Protein AF-A0A3E0R1L8-F1 (afdb_monomer_lite)

Radius of gyration: 11.83 Å; chains: 1; bounding box: 28×14×35 Å

Secondary structure (DSSP, 8-state):
-HHHHTTT--HHHHHHHHHHHHHHHHGGGTTHHHHHHHHHHHHHHHHHHHHHTT-

Foldseek 3Di:
DLVVQQVPPDDLLSVLRSQLVVLVVCQVPPPPVNSVVSSVVSVVVNVCVVVVVVD

pLDDT: mean 89.89, std 11.57, range [42.84, 98.5]

Sequence (55 aa):
AIESATVGLTGGLAYNTGAAIKYLWRWSRKGGAEDLRKARWYVDRLIAEVEGAAG

Structure (mmCIF, N/CA/C/O backbone):
data_AF-A0A3E0R1L8-F1
#
_entry.id   AF-A0A3E0R1L8-F1
#
loop_
_atom_site.group_PDB
_atom_site.id
_atom_site.type_symbol
_atom_site.label_atom_id
_atom_site.label_alt_id
_atom_site.label_comp_id
_atom_site.label_asym_id
_atom_site.label_entity_id
_atom_site.label_seq_id
_atom_site.pdbx_PDB_ins_code
_atom_site.Cartn_x
_atom_site.Cartn_y
_atom_site.Cartn_z
_atom_site.occupancy
_atom_site.B_iso_or_equiv
_atom_site.auth_seq_id
_atom_site.auth_comp_id
_atom_site.auth_asym_id
_atom_site.auth_atom_id
_atom_site.pdbx_PDB_model_num
ATOM 1 N N . ALA A 1 1 ? -10.316 1.683 -12.381 1.00 66.88 1 ALA A N 1
ATOM 2 C CA . ALA A 1 1 ? -9.667 0.528 -11.718 1.00 66.88 1 ALA A CA 1
ATOM 3 C C . ALA A 1 1 ? -9.428 0.792 -1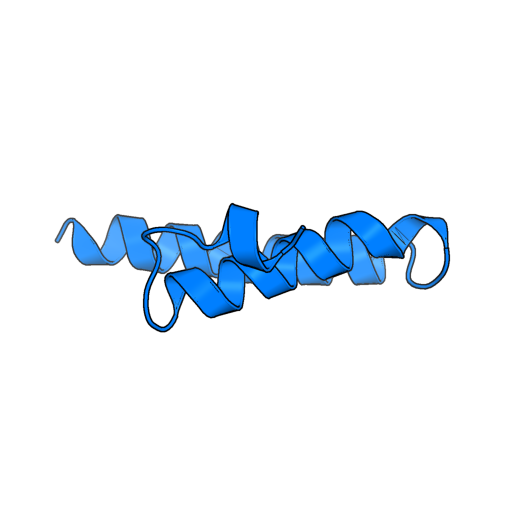0.232 1.00 66.88 1 ALA A C 1
ATOM 5 O O . ALA A 1 1 ? -10.073 0.137 -9.432 1.00 66.88 1 ALA A O 1
ATOM 6 N N . ILE A 1 2 ? -8.586 1.765 -9.847 1.00 73.25 2 ILE A N 1
ATOM 7 C CA . ILE A 1 2 ? -8.350 2.074 -8.419 1.00 73.25 2 ILE A CA 1
ATOM 8 C C . ILE A 1 2 ? -9.625 2.569 -7.722 1.00 73.25 2 ILE A C 1
ATOM 10 O O . ILE A 1 2 ? -9.929 2.088 -6.643 1.00 73.25 2 ILE A O 1
ATOM 14 N N . GLU A 1 3 ? -10.411 3.425 -8.380 1.00 69.50 3 GLU A N 1
ATOM 15 C CA . GLU A 1 3 ? -11.695 3.920 -7.853 1.00 69.50 3 GLU A CA 1
ATOM 16 C C . GLU A 1 3 ? -12.655 2.784 -7.463 1.00 69.50 3 GLU A C 1
ATOM 18 O O . GLU A 1 3 ? -13.208 2.789 -6.369 1.00 69.50 3 GLU A O 1
ATOM 23 N N . SER A 1 4 ? -12.763 1.750 -8.309 1.00 77.31 4 SER A N 1
ATOM 24 C CA . SER A 1 4 ? -13.583 0.563 -8.030 1.00 77.31 4 SER A CA 1
ATOM 25 C C . SER A 1 4 ? -13.053 -0.262 -6.857 1.00 77.31 4 SER A C 1
ATOM 27 O O . SER A 1 4 ? -13.840 -0.894 -6.165 1.00 77.31 4 SER A O 1
ATOM 29 N N . ALA A 1 5 ? -11.737 -0.276 -6.640 1.00 75.19 5 ALA A N 1
ATOM 30 C CA . ALA A 1 5 ? -11.117 -1.009 -5.540 1.00 75.19 5 ALA A CA 1
ATOM 31 C C . ALA A 1 5 ? -11.199 -0.262 -4.198 1.00 75.19 5 ALA A C 1
ATOM 33 O O . ALA A 1 5 ? -10.875 -0.832 -3.162 1.00 75.19 5 ALA A O 1
ATOM 34 N N . THR A 1 6 ? -11.621 1.005 -4.213 1.00 84.31 6 THR A N 1
ATOM 35 C CA . THR A 1 6 ? -11.811 1.834 -3.015 1.00 84.31 6 THR A CA 1
ATOM 36 C C . THR A 1 6 ? -13.283 2.092 -2.687 1.00 84.31 6 THR A C 1
ATOM 38 O O . THR A 1 6 ? -13.569 2.829 -1.749 1.00 84.31 6 THR A O 1
ATOM 41 N N . VAL A 1 7 ? -14.227 1.510 -3.437 1.00 85.31 7 VAL A N 1
ATOM 42 C CA . VAL A 1 7 ? -15.668 1.655 -3.169 1.00 85.31 7 VAL A CA 1
ATOM 43 C C . VAL A 1 7 ? -15.990 1.126 -1.770 1.00 85.31 7 VAL A C 1
ATOM 45 O O . VAL A 1 7 ? -15.636 0.001 -1.431 1.00 85.31 7 VAL A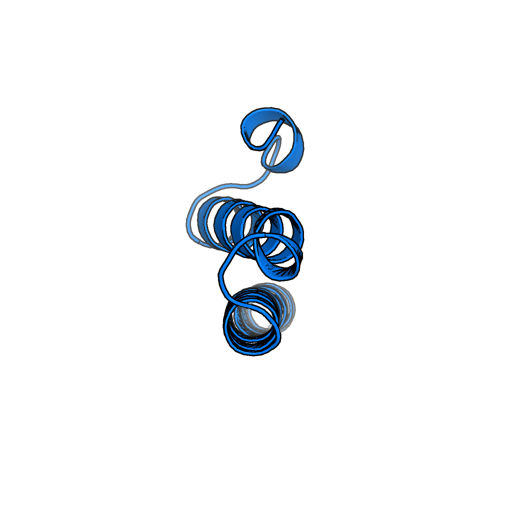 O 1
ATOM 48 N N . GLY A 1 8 ? -16.656 1.950 -0.957 1.00 84.06 8 GLY A N 1
ATOM 49 C CA . GLY A 1 8 ? -17.015 1.620 0.427 1.00 84.06 8 GLY A CA 1
ATOM 50 C C . GLY A 1 8 ? -15.897 1.838 1.452 1.00 84.06 8 GLY A C 1
ATOM 51 O O . GLY A 1 8 ? -16.162 1.770 2.648 1.00 84.06 8 GLY A O 1
ATOM 52 N N . LEU A 1 9 ? -14.676 2.157 1.011 1.00 89.38 9 LEU A N 1
ATOM 53 C CA . LEU A 1 9 ? -13.594 2.588 1.892 1.00 89.38 9 LEU A CA 1
ATOM 54 C C . LEU A 1 9 ? -13.598 4.113 2.009 1.00 89.38 9 LEU A C 1
ATOM 56 O O . LEU A 1 9 ? -13.844 4.826 1.036 1.00 89.38 9 LEU A O 1
ATOM 60 N N . THR A 1 10 ? -13.276 4.628 3.190 1.00 85.00 10 THR A N 1
ATOM 61 C CA . THR A 1 10 ? -13.164 6.069 3.444 1.00 85.00 10 THR A CA 1
ATOM 62 C C . THR A 1 10 ? -11.837 6.390 4.129 1.00 85.00 10 THR A C 1
ATOM 64 O O . THR A 1 10 ? -11.155 5.502 4.641 1.00 85.00 10 THR A O 1
ATOM 67 N N . GLY A 1 11 ? -11.423 7.659 4.083 1.00 87.50 11 GLY A N 1
ATOM 68 C CA . GLY A 1 11 ? -10.244 8.144 4.807 1.00 87.50 11 GLY A CA 1
ATOM 69 C C . GLY A 1 11 ? -8.950 7.368 4.517 1.00 87.50 11 GLY A C 1
ATOM 70 O O . GLY A 1 11 ? -8.569 7.171 3.357 1.00 87.50 11 GLY A O 1
ATOM 71 N N . GLY A 1 12 ? -8.266 6.954 5.590 1.00 88.12 12 GLY A N 1
ATOM 72 C CA . GLY A 1 12 ? -6.991 6.232 5.544 1.00 88.12 12 GLY A CA 1
ATOM 73 C C . GLY A 1 12 ? -7.081 4.909 4.786 1.00 88.12 12 GLY A C 1
ATOM 74 O O . GLY A 1 12 ? -6.231 4.636 3.934 1.00 88.12 12 GLY A O 1
ATOM 75 N N . LEU A 1 13 ? -8.164 4.154 4.992 1.00 91.25 13 LEU A N 1
ATOM 76 C CA . LEU A 1 13 ? -8.418 2.881 4.314 1.00 91.25 13 LEU A CA 1
ATOM 77 C C . LEU A 1 13 ? -8.469 3.024 2.787 1.00 91.25 13 LEU A C 1
ATOM 79 O O . LEU A 1 13 ? -7.827 2.250 2.072 1.00 91.25 13 LEU A O 1
ATOM 83 N N . ALA A 1 14 ? -9.177 4.032 2.267 1.00 92.81 14 ALA A N 1
ATOM 84 C CA . ALA A 1 14 ? -9.275 4.258 0.822 1.00 92.81 14 ALA A CA 1
ATOM 85 C C . ALA A 1 14 ? -7.915 4.632 0.212 1.00 92.81 14 ALA A C 1
ATOM 87 O O . ALA A 1 14 ? -7.497 4.071 -0.807 1.00 92.81 14 ALA A O 1
ATOM 88 N N . TYR A 1 15 ? -7.190 5.547 0.864 1.00 92.62 15 TYR A N 1
ATOM 89 C CA . TYR A 1 15 ? -5.880 5.996 0.399 1.00 92.62 15 TYR A CA 1
ATOM 90 C C . TYR A 1 15 ? -4.843 4.867 0.414 1.00 92.62 15 TYR A C 1
ATOM 92 O O . TYR A 1 15 ? -4.165 4.632 -0.593 1.00 92.62 15 TYR A O 1
ATOM 100 N N . ASN A 1 16 ? -4.737 4.145 1.533 1.00 94.88 16 ASN A N 1
ATOM 101 C CA . ASN A 1 16 ? -3.770 3.065 1.692 1.00 94.88 16 ASN A CA 1
ATOM 102 C C . ASN A 1 16 ? -4.060 1.919 0.707 1.00 94.88 16 ASN A C 1
ATOM 104 O O . ASN A 1 16 ? -3.131 1.412 0.075 1.00 94.88 16 ASN A O 1
ATOM 108 N N . THR A 1 17 ? -5.337 1.589 0.476 1.00 95.12 17 THR A N 1
ATOM 109 C CA . THR A 1 17 ? -5.754 0.577 -0.512 1.00 95.12 17 THR A CA 1
ATOM 110 C C . THR A 1 17 ? -5.354 0.972 -1.932 1.00 95.12 17 THR A C 1
ATOM 112 O O . THR A 1 17 ? -4.699 0.200 -2.639 1.00 95.12 17 THR A O 1
ATOM 115 N N . GLY A 1 18 ? -5.665 2.201 -2.355 1.00 95.12 18 GLY A N 1
ATOM 116 C CA . GLY A 1 18 ? -5.286 2.675 -3.686 1.00 95.12 18 GLY A CA 1
ATOM 117 C C . GLY A 1 18 ? -3.767 2.735 -3.884 1.00 95.12 18 GLY A C 1
ATOM 118 O O . GLY A 1 18 ? -3.250 2.369 -4.945 1.00 95.12 18 GLY A O 1
ATOM 119 N N . ALA A 1 19 ? -3.023 3.144 -2.855 1.00 96.00 19 ALA A N 1
ATOM 120 C CA . ALA A 1 19 ? -1.568 3.180 -2.904 1.00 96.00 19 ALA A CA 1
ATOM 121 C C . ALA A 1 19 ? -0.954 1.774 -2.999 1.00 96.00 19 ALA A C 1
ATOM 123 O O . ALA A 1 19 ? -0.081 1.567 -3.845 1.00 96.00 19 ALA A O 1
ATOM 124 N N . ALA A 1 20 ? -1.433 0.808 -2.209 1.00 96.81 20 ALA A N 1
ATOM 125 C CA . ALA A 1 20 ? -0.984 -0.581 -2.274 1.00 96.81 20 ALA A CA 1
ATOM 126 C C . ALA A 1 20 ? -1.177 -1.170 -3.682 1.00 96.81 20 ALA A C 1
ATOM 128 O O . ALA A 1 20 ? -0.223 -1.680 -4.275 1.00 96.81 20 ALA A O 1
ATOM 129 N N . ILE A 1 21 ? -2.369 -1.003 -4.268 1.00 95.88 21 ILE A N 1
ATOM 130 C CA . ILE A 1 21 ? -2.693 -1.485 -5.622 1.00 95.88 21 ILE A CA 1
ATOM 131 C C . ILE A 1 21 ? -1.792 -0.835 -6.676 1.00 95.88 21 ILE A C 1
ATOM 133 O O . ILE A 1 21 ? -1.260 -1.521 -7.550 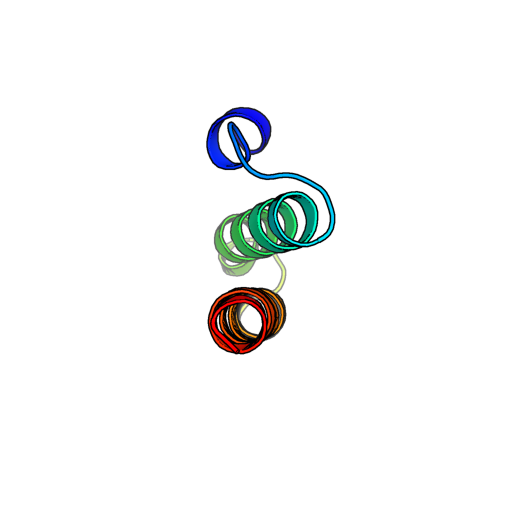1.00 95.88 21 ILE A O 1
ATOM 137 N N . LYS A 1 22 ? -1.566 0.481 -6.586 1.00 95.00 22 LYS A N 1
ATOM 138 C CA . LYS A 1 22 ? -0.669 1.206 -7.499 1.00 95.00 22 LYS A CA 1
ATOM 139 C C . LYS A 1 22 ? 0.733 0.593 -7.523 1.00 95.00 22 LYS A C 1
ATOM 141 O O . LYS A 1 22 ? 1.304 0.427 -8.600 1.00 95.00 22 LYS A O 1
ATOM 146 N N . TYR A 1 23 ? 1.300 0.272 -6.360 1.00 97.44 23 TYR A N 1
ATOM 147 C CA . TYR A 1 23 ? 2.641 -0.310 -6.281 1.00 97.44 23 TYR A CA 1
ATOM 148 C C . TYR A 1 23 ? 2.667 -1.786 -6.707 1.00 97.44 23 TYR A C 1
ATOM 150 O O . TYR A 1 23 ? 3.570 -2.180 -7.449 1.00 97.44 23 TYR A O 1
ATOM 158 N N . LEU A 1 24 ? 1.641 -2.568 -6.356 1.00 96.12 24 LEU A N 1
ATOM 159 C CA . LEU A 1 24 ? 1.465 -3.949 -6.831 1.00 96.12 24 LEU A CA 1
ATOM 160 C C . LEU A 1 24 ? 1.294 -4.049 -8.351 1.00 96.12 24 LEU A C 1
ATOM 162 O O . LEU A 1 24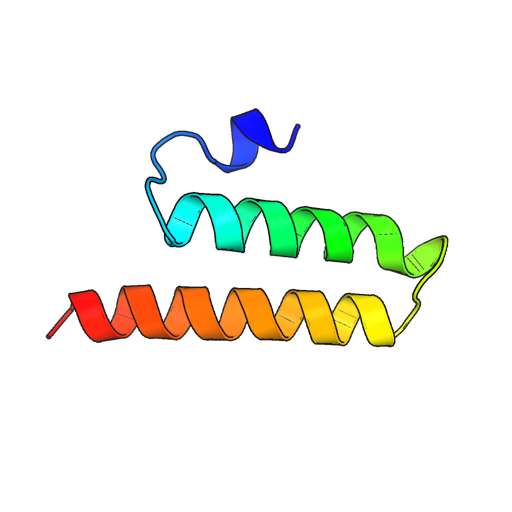 ? 1.682 -5.044 -8.952 1.00 96.12 24 LEU A O 1
ATOM 166 N N . TRP A 1 25 ? 0.746 -3.026 -8.997 1.00 94.88 25 TRP A N 1
ATOM 167 C CA . TRP A 1 25 ? 0.647 -2.989 -10.454 1.00 94.88 25 TRP A CA 1
ATOM 168 C C . TRP A 1 25 ? 1.955 -2.550 -11.133 1.00 94.88 25 TRP A C 1
ATOM 170 O O . TRP A 1 25 ? 2.266 -2.975 -12.245 1.00 94.88 25 TRP A O 1
ATOM 180 N N . ARG A 1 26 ? 2.728 -1.664 -10.492 1.00 96.00 26 ARG A N 1
ATOM 181 C CA . ARG A 1 26 ? 3.874 -0.984 -11.119 1.00 96.00 26 ARG A CA 1
ATOM 182 C C . ARG A 1 26 ? 5.193 -1.753 -11.028 1.00 96.00 26 ARG A C 1
ATOM 184 O O . ARG A 1 26 ? 6.062 -1.533 -11.875 1.00 96.00 26 ARG A O 1
ATOM 191 N N . TRP A 1 27 ? 5.361 -2.619 -10.027 1.00 97.88 27 TRP A N 1
ATOM 192 C CA . TRP A 1 27 ? 6.673 -3.165 -9.661 1.00 97.88 27 TRP A CA 1
ATOM 193 C C . TRP A 1 27 ? 7.429 -3.803 -10.833 1.00 97.88 27 TRP A C 1
ATOM 195 O O . TRP A 1 27 ? 8.605 -3.501 -11.021 1.00 97.88 27 TRP A O 1
ATOM 205 N N . SER A 1 28 ? 6.761 -4.598 -11.673 1.00 96.12 28 SER A N 1
ATOM 206 C CA . SER A 1 28 ? 7.404 -5.324 -12.779 1.00 96.12 28 SER A CA 1
ATOM 207 C C . SER A 1 28 ? 7.917 -4.412 -13.898 1.00 96.12 28 SER A C 1
ATOM 209 O O . SER A 1 28 ? 8.742 -4.832 -14.701 1.00 96.12 28 SER A O 1
ATOM 211 N N . ARG A 1 29 ? 7.450 -3.158 -13.949 1.00 96.00 29 ARG A N 1
ATOM 212 C CA . ARG A 1 29 ? 7.768 -2.185 -15.006 1.00 96.00 29 ARG A CA 1
ATOM 213 C C . ARG A 1 29 ? 8.768 -1.115 -14.577 1.00 96.00 29 ARG A C 1
ATOM 215 O O . ARG A 1 29 ? 9.317 -0.436 -15.437 1.00 96.00 29 ARG A O 1
ATOM 222 N N . LYS A 1 30 ? 8.945 -0.889 -13.269 1.00 91.38 30 LYS A N 1
ATOM 223 C CA . LYS A 1 30 ? 9.771 0.222 -12.767 1.00 91.38 30 LYS A CA 1
ATOM 224 C C . LYS A 1 30 ? 10.517 -0.096 -11.478 1.00 91.38 30 LYS A C 1
ATOM 226 O O . LYS A 1 30 ? 11.738 -0.048 -11.463 1.00 91.38 30 LYS A O 1
ATOM 231 N N . GLY A 1 31 ? 9.795 -0.321 -10.382 1.00 91.25 31 GLY A N 1
ATOM 232 C CA . GLY A 1 31 ? 10.396 -0.282 -9.045 1.00 91.25 31 GLY A CA 1
ATOM 233 C C . GLY A 1 31 ? 10.883 -1.622 -8.502 1.00 91.25 31 GLY A C 1
ATOM 234 O O . GLY A 1 31 ? 11.497 -1.642 -7.436 1.00 91.25 31 GLY A O 1
ATOM 235 N N . GLY A 1 32 ? 10.595 -2.739 -9.176 1.00 97.31 32 GLY A N 1
ATOM 236 C CA . GLY A 1 32 ? 10.954 -4.079 -8.718 1.00 97.31 32 GLY A CA 1
ATOM 237 C C . GLY A 1 32 ? 10.584 -4.307 -7.249 1.00 97.31 32 GLY A C 1
ATOM 238 O O . GLY A 1 32 ? 9.491 -3.966 -6.794 1.00 97.31 32 GLY A O 1
ATOM 239 N N . ALA A 1 33 ? 11.534 -4.826 -6.475 1.00 97.88 33 ALA A N 1
ATOM 240 C CA . ALA A 1 33 ? 11.328 -5.104 -5.057 1.00 97.88 33 ALA A CA 1
ATOM 241 C C . ALA A 1 33 ? 11.018 -3.854 -4.206 1.00 97.88 33 ALA A C 1
ATOM 243 O O . ALA A 1 33 ? 10.389 -3.983 -3.159 1.00 97.88 33 ALA A O 1
ATOM 244 N N . GLU A 1 34 ? 11.430 -2.647 -4.609 1.00 98.00 34 GLU A N 1
ATOM 245 C CA . GLU A 1 34 ? 11.119 -1.430 -3.846 1.00 98.00 34 GLU A CA 1
ATOM 246 C C . GLU A 1 34 ? 9.620 -1.111 -3.870 1.00 98.00 34 GLU A C 1
ATOM 248 O O . GLU A 1 34 ? 9.042 -0.778 -2.835 1.00 98.00 34 GLU A O 1
ATOM 253 N N . ASP A 1 35 ? 8.973 -1.272 -5.025 1.00 98.19 35 ASP A N 1
ATOM 254 C CA . ASP A 1 35 ? 7.522 -1.106 -5.130 1.00 98.19 35 ASP A CA 1
ATOM 255 C C . ASP A 1 35 ? 6.793 -2.167 -4.293 1.00 98.19 35 ASP A C 1
ATOM 257 O O . ASP A 1 35 ? 5.837 -1.836 -3.597 1.00 98.19 35 ASP A O 1
ATOM 261 N N . LEU A 1 36 ? 7.288 -3.409 -4.255 1.00 98.31 36 LEU A N 1
ATOM 262 C CA . LEU A 1 36 ? 6.719 -4.451 -3.390 1.00 98.31 36 LEU A CA 1
ATOM 263 C C . LEU A 1 36 ? 6.834 -4.100 -1.898 1.00 98.31 36 LEU A C 1
ATOM 265 O O . LEU A 1 36 ? 5.877 -4.285 -1.147 1.00 98.31 36 LEU A O 1
ATOM 269 N N . ARG A 1 37 ? 7.965 -3.533 -1.460 1.00 98.50 37 ARG A N 1
ATOM 270 C CA . ARG A 1 37 ? 8.125 -3.056 -0.074 1.00 98.50 37 ARG A CA 1
ATOM 271 C C . ARG A 1 37 ? 7.180 -1.899 0.244 1.00 98.50 37 ARG A C 1
ATOM 273 O O . ARG A 1 37 ? 6.598 -1.879 1.324 1.00 98.50 37 ARG A O 1
ATOM 280 N N . LYS A 1 38 ? 6.982 -0.967 -0.695 1.00 97.69 38 LYS A N 1
ATOM 281 C CA . LYS A 1 38 ? 5.997 0.117 -0.544 1.00 97.69 38 LYS A CA 1
ATOM 282 C C . LYS A 1 38 ? 4.582 -0.440 -0.441 1.00 97.69 38 LYS A C 1
ATOM 284 O O . LYS A 1 38 ? 3.854 -0.036 0.455 1.00 97.69 38 LYS A O 1
ATOM 289 N N . ALA A 1 39 ? 4.208 -1.388 -1.301 1.00 98.00 39 ALA A N 1
ATOM 290 C CA . ALA A 1 39 ? 2.912 -2.055 -1.222 1.00 98.00 39 ALA A CA 1
ATOM 291 C C . ALA A 1 39 ? 2.692 -2.707 0.149 1.00 98.00 39 ALA A C 1
ATOM 293 O O . ALA A 1 39 ? 1.677 -2.435 0.784 1.00 98.00 39 ALA A O 1
ATOM 294 N N . ARG A 1 40 ? 3.673 -3.483 0.635 1.00 98.06 40 ARG A N 1
ATOM 295 C CA . ARG A 1 40 ? 3.633 -4.091 1.971 1.00 98.06 40 ARG A CA 1
ATOM 296 C C . ARG A 1 40 ? 3.405 -3.049 3.065 1.00 98.06 40 ARG A C 1
ATOM 298 O O . ARG A 1 40 ? 2.526 -3.236 3.886 1.00 98.06 40 ARG A O 1
ATOM 305 N N . TRP A 1 41 ? 4.126 -1.932 3.036 1.00 97.56 41 TRP A N 1
ATOM 306 C CA . TRP A 1 41 ? 3.980 -0.881 4.046 1.00 97.56 41 TRP A CA 1
ATOM 307 C C . TRP A 1 41 ? 2.561 -0.292 4.120 1.00 97.56 41 TRP A C 1
ATOM 309 O O . TRP A 1 41 ? 2.062 -0.008 5.207 1.00 97.56 41 TRP A O 1
ATOM 319 N N . TYR A 1 42 ? 1.886 -0.123 2.978 1.00 97.50 42 TYR A N 1
ATOM 320 C CA . TYR A 1 42 ? 0.483 0.308 2.964 1.00 97.50 42 TYR A CA 1
ATOM 321 C C . TYR A 1 42 ? -0.459 -0.778 3.491 1.00 97.50 42 TYR A C 1
ATOM 323 O O . TYR A 1 42 ? -1.413 -0.455 4.192 1.00 97.50 42 TYR A O 1
ATOM 331 N N . VAL A 1 43 ? -0.178 -2.048 3.189 1.00 97.31 43 VAL A N 1
ATOM 332 C CA . VAL A 1 43 ? -0.939 -3.190 3.719 1.00 97.31 43 VAL A CA 1
ATOM 333 C C . VAL A 1 43 ? -0.775 -3.312 5.234 1.00 97.31 43 VAL A C 1
ATOM 335 O O . VAL A 1 43 ? -1.775 -3.445 5.926 1.00 97.31 43 VAL A O 1
ATOM 338 N N . ASP A 1 44 ? 0.441 -3.173 5.763 1.00 97.38 44 ASP A N 1
ATOM 339 C CA . ASP A 1 44 ? 0.701 -3.217 7.208 1.00 97.38 44 ASP A CA 1
ATOM 340 C C . ASP A 1 44 ? -0.102 -2.128 7.952 1.00 97.38 44 ASP A C 1
ATOM 342 O O . ASP A 1 44 ? -0.616 -2.354 9.043 1.00 97.38 44 ASP A O 1
ATOM 346 N N . ARG A 1 45 ? -0.280 -0.951 7.337 1.00 95.06 45 ARG A N 1
ATOM 347 C CA . ARG A 1 45 ? -1.124 0.124 7.885 1.00 95.06 45 ARG A CA 1
ATOM 348 C C . ARG A 1 45 ? -2.613 -0.172 7.813 1.00 95.06 45 ARG A C 1
ATOM 350 O O . ARG A 1 45 ? -3.321 0.164 8.753 1.00 95.06 45 ARG A O 1
ATOM 357 N N . LEU A 1 46 ? -3.077 -0.787 6.725 1.00 95.38 46 LEU A N 1
ATOM 358 C CA . LEU A 1 46 ? -4.462 -1.255 6.628 1.00 95.38 46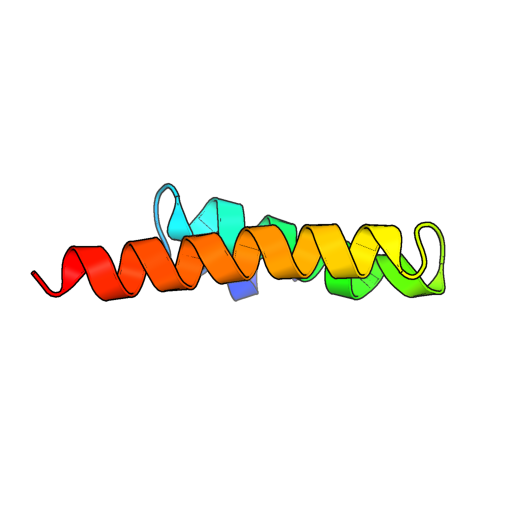 LEU A CA 1
ATOM 359 C C . LEU A 1 46 ? -4.760 -2.271 7.731 1.00 95.38 46 LEU A C 1
ATOM 361 O O . LEU A 1 46 ? -5.786 -2.155 8.388 1.00 95.38 46 LEU A O 1
ATOM 365 N N . ILE A 1 47 ? -3.846 -3.217 7.966 1.00 95.94 47 ILE A N 1
ATOM 366 C CA . ILE A 1 47 ? -3.961 -4.198 9.051 1.00 95.94 47 ILE A CA 1
ATOM 367 C C . ILE A 1 47 ? -4.046 -3.479 10.399 1.00 95.94 47 ILE A C 1
ATOM 369 O O . ILE A 1 47 ? -5.005 -3.696 11.129 1.00 95.94 47 ILE A O 1
ATOM 373 N N . ALA A 1 48 ? -3.121 -2.558 10.687 1.00 94.44 48 ALA A N 1
ATOM 374 C CA . ALA A 1 48 ? -3.126 -1.811 11.944 1.00 94.44 48 ALA A CA 1
ATOM 375 C C . ALA A 1 48 ? -4.410 -0.984 12.159 1.00 94.44 48 ALA A C 1
ATOM 377 O O . ALA A 1 48 ? -4.897 -0.890 13.280 1.00 94.44 48 ALA A O 1
ATOM 378 N N . GLU A 1 49 ? -4.967 -0.385 11.102 1.00 91.38 49 GLU A N 1
ATOM 379 C CA . GLU A 1 49 ? -6.213 0.389 11.172 1.00 91.38 49 GLU A CA 1
ATOM 380 C C . GLU A 1 49 ? -7.429 -0.521 11.415 1.00 91.38 49 GLU A C 1
ATOM 382 O O . GLU A 1 49 ? -8.288 -0.185 12.224 1.00 91.38 49 GLU A O 1
ATOM 387 N N . VAL A 1 50 ? -7.474 -1.700 10.784 1.00 91.69 50 VAL A N 1
ATOM 388 C CA . VAL A 1 50 ? -8.543 -2.695 10.982 1.00 91.69 50 VAL A CA 1
ATOM 389 C C . VAL A 1 50 ? -8.467 -3.347 12.366 1.00 91.69 50 VAL A C 1
ATOM 391 O O . VAL A 1 50 ? -9.492 -3.493 13.026 1.00 91.69 50 VAL A O 1
ATOM 394 N N . GLU A 1 51 ? -7.272 -3.718 12.825 1.00 92.88 51 GLU A N 1
ATOM 395 C CA . GLU A 1 51 ? -7.057 -4.313 14.150 1.00 92.88 51 GLU A CA 1
ATOM 396 C C . GLU A 1 51 ? -7.257 -3.287 15.274 1.00 92.88 51 GLU A C 1
ATOM 398 O O . GLU A 1 51 ? -7.848 -3.609 16.301 1.00 92.88 51 GLU A O 1
ATOM 403 N N . GLY A 1 52 ? -6.821 -2.039 15.076 1.00 86.12 52 GLY A N 1
ATOM 404 C CA . GLY A 1 52 ? -7.003 -0.953 16.041 1.00 86.12 52 GLY A CA 1
ATOM 405 C C . GLY A 1 52 ? -8.442 -0.443 16.143 1.00 86.12 52 GLY A C 1
ATOM 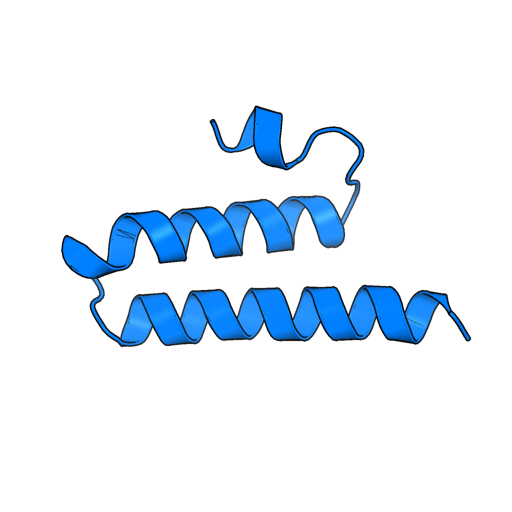406 O O . GLY A 1 52 ? -8.843 0.019 17.205 1.00 86.12 52 GLY A O 1
ATOM 407 N N . ALA A 1 53 ? -9.237 -0.551 15.074 1.00 62.19 53 ALA A N 1
ATOM 408 C CA . ALA A 1 53 ? -10.669 -0.242 15.099 1.00 62.19 53 ALA A CA 1
ATOM 409 C C . ALA A 1 53 ? -11.517 -1.324 15.797 1.00 62.19 53 ALA A C 1
ATOM 411 O O . ALA A 1 53 ? -12.689 -1.086 16.082 1.00 62.19 53 ALA A O 1
ATOM 412 N N . ALA A 1 54 ? -10.948 -2.506 16.060 1.00 55.81 54 ALA A N 1
ATOM 413 C CA . ALA A 1 54 ? -11.600 -3.598 16.782 1.00 55.81 54 ALA A CA 1
ATOM 414 C C . ALA A 1 54 ? -11.372 -3.549 18.311 1.00 55.81 54 ALA A C 1
ATOM 416 O O . ALA A 1 54 ? -11.739 -4.502 19.003 1.00 55.81 54 ALA A O 1
ATOM 417 N N . GLY A 1 55 ? -10.758 -2.472 18.821 1.00 42.84 55 GLY A N 1
ATOM 418 C CA . GLY A 1 55 ? -10.496 -2.219 20.244 1.00 42.84 55 GLY A CA 1
ATOM 419 C C . GLY A 1 55 ? -11.478 -1.252 20.888 1.00 42.84 55 GLY A C 1
ATOM 420 O O . GLY A 1 55 ? -11.850 -0.258 20.228 1.00 42.84 55 GLY A O 1
#